Protein AF-A0A1F7FA83-F1 (afdb_monomer)

Secondary structure (DSSP, 8-state):
-EEEEE-HHHHHHTTPPPB-PPPSS--GGGEEEEEEEEETTEEEEEEEETTT--EEEEE--TT--HHHHHHHHHHHHHHHTT--HHHHHHHHHGGGSEEEEE---HHHHHHHHHHHHHHHHHHHHHHHHHS-S-SS-SSSSTTSSSSS--------

Solvent-accessible surface area (backbone atoms only — not comparable to full-atom values): 9514 Å² total; per-residue (Å²): 94,25,41,39,27,25,30,70,68,38,29,59,75,68,74,48,84,62,41,87,70,76,76,75,81,75,55,40,83,46,25,32,38,35,37,69,43,80,54,97,94,40,52,25,41,40,35,30,32,66,61,78,64,50,74,47,81,37,68,68,48,97,90,49,61,58,65,60,52,46,56,52,51,52,52,55,52,44,51,76,68,70,52,56,66,74,60,52,51,61,56,55,59,25,56,80,43,67,47,51,30,58,54,75,54,68,67,59,52,50,50,52,49,53,50,47,61,58,39,52,62,52,47,58,50,44,55,67,70,72,48,78,94,78,87,80,84,91,82,86,67,89,83,75,80,85,80,86,90,79,85,87,80,89,89,134

Structure (mmCIF, N/CA/C/O backbone):
data_AF-A0A1F7FA83-F1
#
_entry.id   AF-A0A1F7FA83-F1
#
loop_
_atom_site.group_PDB
_atom_site.id
_atom_site.type_symbol
_atom_site.label_atom_id
_atom_site.label_alt_id
_atom_site.label_comp_id
_atom_site.label_asym_id
_atom_site.label_entity_id
_atom_site.label_seq_id
_atom_site.pdbx_PDB_ins_code
_atom_site.Cartn_x
_atom_site.Cartn_y
_atom_site.Cartn_z
_atom_site.occupancy
_atom_site.B_iso_or_equiv
_atom_site.auth_seq_id
_atom_site.auth_comp_id
_atom_site.auth_asym_id
_atom_site.auth_atom_id
_atom_site.pdbx_PDB_model_num
ATOM 1 N N . MET A 1 1 ? 7.777 -11.095 -9.406 1.00 81.44 1 MET A N 1
ATOM 2 C CA . MET A 1 1 ? 7.397 -11.203 -7.984 1.00 81.44 1 MET A CA 1
ATOM 3 C C . MET A 1 1 ? 7.496 -9.857 -7.274 1.00 81.44 1 MET A C 1
ATOM 5 O O . MET A 1 1 ? 8.520 -9.186 -7.379 1.00 81.44 1 MET A O 1
ATOM 9 N N . ILE A 1 2 ? 6.449 -9.480 -6.538 1.00 87.31 2 ILE A N 1
ATOM 10 C CA . ILE A 1 2 ? 6.383 -8.285 -5.681 1.00 87.31 2 ILE A CA 1
ATOM 11 C C . ILE A 1 2 ? 6.390 -8.716 -4.212 1.00 87.31 2 ILE A C 1
ATOM 13 O O . ILE A 1 2 ? 5.659 -9.624 -3.819 1.00 87.31 2 ILE A O 1
ATOM 17 N N . ASN A 1 3 ? 7.157 -8.014 -3.377 1.00 89.88 3 ASN A N 1
ATOM 18 C CA . ASN A 1 3 ? 7.162 -8.224 -1.930 1.00 89.88 3 ASN A CA 1
ATOM 19 C C . ASN A 1 3 ? 6.329 -7.146 -1.231 1.00 89.88 3 ASN A C 1
ATOM 21 O O . ASN A 1 3 ? 6.618 -5.953 -1.354 1.00 89.88 3 ASN A O 1
ATOM 25 N N . VAL A 1 4 ? 5.338 -7.553 -0.433 1.00 91.19 4 VAL A N 1
ATOM 26 C CA . VAL A 1 4 ? 4.520 -6.628 0.365 1.00 91.19 4 VAL A CA 1
ATOM 27 C C . VAL A 1 4 ? 4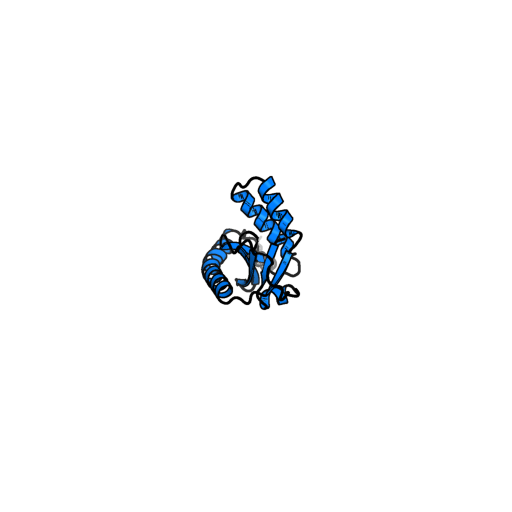.699 -6.922 1.851 1.00 91.19 4 VAL A C 1
ATOM 29 O O . VAL A 1 4 ? 4.282 -7.955 2.373 1.00 91.19 4 VAL A O 1
ATOM 32 N N . PHE A 1 5 ? 5.321 -5.978 2.550 1.00 91.38 5 PHE A N 1
ATOM 33 C CA . PHE A 1 5 ? 5.594 -6.034 3.979 1.00 91.38 5 PHE A CA 1
ATOM 34 C C . PHE A 1 5 ? 4.439 -5.402 4.757 1.00 91.38 5 PHE A C 1
ATOM 36 O O . PHE A 1 5 ? 4.312 -4.180 4.796 1.00 91.38 5 PHE A O 1
ATOM 43 N N . LEU A 1 6 ? 3.610 -6.213 5.409 1.00 91.56 6 LEU A N 1
ATOM 44 C CA . LEU A 1 6 ? 2.423 -5.748 6.129 1.00 91.56 6 LEU A CA 1
ATOM 45 C C . LEU A 1 6 ? 2.663 -5.651 7.636 1.00 91.56 6 LEU A C 1
ATOM 47 O O . LEU A 1 6 ? 3.321 -6.508 8.239 1.00 91.56 6 LEU A O 1
ATOM 51 N N . THR A 1 7 ? 2.067 -4.649 8.285 1.00 90.81 7 THR A N 1
ATOM 52 C CA . THR A 1 7 ? 1.911 -4.695 9.745 1.00 90.81 7 THR A CA 1
ATOM 53 C C . THR A 1 7 ? 0.996 -5.846 10.160 1.00 90.81 7 THR A C 1
ATOM 55 O O . THR A 1 7 ? 0.129 -6.280 9.402 1.00 90.81 7 THR A O 1
ATOM 58 N N . LYS A 1 8 ? 1.148 -6.317 11.408 1.00 89.06 8 LYS A N 1
ATOM 59 C CA . LYS A 1 8 ? 0.274 -7.362 11.969 1.00 89.06 8 LYS A CA 1
ATOM 60 C C . LYS A 1 8 ? -1.206 -6.970 11.863 1.00 89.06 8 LYS A C 1
ATOM 62 O O . LYS A 1 8 ? -2.015 -7.805 11.491 1.00 89.06 8 LYS A O 1
ATOM 67 N N . ALA A 1 9 ? -1.531 -5.707 12.148 1.00 90.12 9 ALA A N 1
ATOM 68 C CA . ALA A 1 9 ? -2.898 -5.200 12.078 1.00 90.12 9 ALA A CA 1
ATOM 69 C C . ALA A 1 9 ? -3.487 -5.312 10.662 1.00 90.12 9 ALA A C 1
ATOM 71 O O . ALA A 1 9 ? -4.574 -5.860 10.509 1.00 90.12 9 ALA A O 1
ATOM 72 N N . LEU A 1 10 ? -2.750 -4.873 9.630 1.00 92.62 10 LEU A N 1
ATOM 73 C CA . LEU A 1 10 ? -3.224 -4.954 8.244 1.00 92.62 10 LEU A CA 1
ATOM 74 C C . LEU A 1 10 ? -3.370 -6.400 7.773 1.00 92.62 10 LEU A C 1
ATOM 76 O O . LEU A 1 10 ? -4.398 -6.756 7.209 1.00 92.62 10 LEU A O 1
ATOM 80 N N . ALA A 1 11 ? -2.382 -7.249 8.055 1.00 91.81 11 ALA A N 1
ATOM 81 C CA . ALA A 1 11 ? -2.459 -8.659 7.693 1.00 91.81 11 ALA A CA 1
ATOM 82 C C . ALA A 1 11 ? -3.659 -9.361 8.346 1.00 91.81 11 ALA A C 1
ATOM 84 O O . ALA A 1 11 ? -4.395 -10.069 7.667 1.00 91.81 11 ALA A O 1
ATOM 85 N N . SER A 1 12 ? -3.896 -9.116 9.640 1.00 91.25 12 SER A N 1
ATOM 86 C CA . SER A 1 12 ? -5.069 -9.646 10.341 1.00 91.25 12 SER A CA 1
ATOM 87 C C . SER A 1 12 ? -6.378 -9.119 9.754 1.00 91.25 12 SER A C 1
ATOM 89 O O . SER A 1 12 ? -7.302 -9.898 9.567 1.00 91.25 12 SER A O 1
ATOM 91 N N . ARG A 1 13 ? -6.460 -7.829 9.404 1.00 91.75 13 ARG A N 1
ATOM 92 C CA . ARG A 1 13 ? -7.667 -7.225 8.817 1.00 91.75 13 ARG A CA 1
ATOM 93 C C . ARG A 1 13 ? -8.021 -7.779 7.435 1.00 91.75 13 ARG A C 1
ATOM 95 O O . ARG A 1 13 ? -9.200 -7.800 7.084 1.00 91.75 13 ARG A O 1
ATOM 102 N N . LEU A 1 14 ? -7.010 -8.205 6.679 1.00 90.69 14 LEU A N 1
ATOM 103 C CA . LEU A 1 14 ? -7.141 -8.842 5.367 1.00 90.69 14 LEU A CA 1
ATOM 104 C C . LEU A 1 14 ? -7.242 -10.376 5.448 1.00 90.69 14 LEU A C 1
ATOM 106 O O . LEU A 1 14 ? -7.314 -11.025 4.411 1.00 90.69 14 LEU A O 1
ATOM 110 N N . ASN A 1 15 ? -7.234 -10.962 6.653 1.00 90.06 15 ASN A N 1
ATOM 111 C CA . ASN A 1 15 ? -7.204 -12.412 6.878 1.00 90.06 15 ASN A CA 1
ATOM 112 C C . ASN A 1 15 ? -6.040 -13.128 6.167 1.00 90.06 15 ASN A C 1
ATOM 114 O O . ASN A 1 15 ? -6.190 -14.235 5.655 1.00 90.06 15 ASN A O 1
ATOM 118 N N . LEU A 1 16 ? -4.860 -12.504 6.146 1.00 88.50 16 LEU A N 1
ATOM 119 C CA . LEU A 1 16 ? -3.678 -13.037 5.471 1.00 88.50 16 LEU A CA 1
ATOM 120 C C . LEU A 1 16 ? -2.691 -13.657 6.457 1.00 88.50 16 LEU A C 1
ATOM 122 O O . LEU A 1 16 ? -2.333 -13.063 7.479 1.00 88.50 16 LEU A O 1
ATOM 126 N N . SER A 1 17 ? -2.160 -14.825 6.098 1.00 83.81 17 SER A N 1
ATOM 127 C CA . SER A 1 17 ? -0.986 -15.389 6.758 1.00 83.81 17 SER A CA 1
ATOM 128 C C . SER A 1 17 ? 0.274 -14.667 6.283 1.00 83.81 17 SER A C 1
ATOM 130 O O . SER A 1 17 ? 0.590 -14.670 5.095 1.00 83.81 17 SER A O 1
ATOM 132 N N . THR A 1 18 ? 1.031 -14.073 7.205 1.00 79.00 18 THR A N 1
ATOM 133 C CA . THR A 1 18 ? 2.331 -13.470 6.878 1.00 79.00 18 THR A CA 1
ATOM 134 C C . THR A 1 18 ? 3.448 -14.494 7.010 1.00 79.00 18 THR A C 1
ATOM 136 O O . THR A 1 18 ? 3.605 -15.088 8.082 1.00 79.00 18 THR A O 1
ATOM 139 N N . GLY A 1 19 ? 4.278 -14.637 5.980 1.00 74.75 19 GLY A N 1
ATOM 140 C CA . GLY A 1 19 ? 5.491 -15.442 6.056 1.00 74.75 19 GLY A CA 1
ATOM 141 C C . GLY A 1 19 ? 6.569 -14.797 6.937 1.00 74.75 19 GLY A C 1
ATOM 142 O O . GLY A 1 19 ? 6.667 -13.572 7.050 1.00 74.75 19 GLY A O 1
ATOM 143 N N . ASN A 1 20 ? 7.416 -15.634 7.545 1.00 64.44 20 ASN A N 1
ATOM 144 C CA . ASN A 1 20 ? 8.686 -15.208 8.153 1.00 64.44 20 ASN A CA 1
ATOM 145 C C . ASN A 1 20 ? 9.858 -15.254 7.153 1.00 64.44 20 ASN A C 1
ATOM 147 O O . ASN A 1 20 ? 11.004 -15.082 7.570 1.00 64.44 20 ASN A O 1
ATOM 151 N N . ALA A 1 21 ? 9.588 -15.529 5.871 1.00 56.03 21 ALA A N 1
ATOM 152 C CA . ALA A 1 21 ? 10.617 -15.694 4.854 1.00 56.03 21 ALA A CA 1
ATOM 153 C C . ALA A 1 21 ? 11.519 -14.453 4.780 1.00 56.03 21 ALA A C 1
ATOM 155 O O . ALA A 1 21 ? 11.048 -13.314 4.844 1.00 56.03 21 ALA A O 1
ATOM 156 N N . ARG A 1 22 ? 12.833 -14.682 4.669 1.00 56.53 22 ARG A N 1
ATOM 157 C CA . ARG A 1 22 ? 13.763 -13.616 4.295 1.00 56.53 22 ARG A CA 1
ATOM 158 C C . ARG A 1 22 ? 13.449 -13.251 2.845 1.00 56.53 22 ARG A C 1
ATOM 160 O O . ARG A 1 22 ? 13.348 -14.171 2.036 1.00 56.53 22 ARG A O 1
ATOM 167 N N . PRO A 1 23 ? 13.275 -11.966 2.508 1.00 54.19 23 PRO A N 1
ATOM 168 C CA . PRO A 1 23 ? 13.113 -11.589 1.116 1.00 54.19 23 PRO A CA 1
ATOM 169 C C . PRO A 1 23 ? 14.356 -12.037 0.338 1.00 54.19 23 PRO A C 1
ATOM 171 O O . PRO A 1 23 ? 15.473 -11.642 0.681 1.00 54.19 23 PRO A O 1
ATOM 174 N N . LEU A 1 24 ? 14.156 -12.895 -0.663 1.00 53.56 24 LEU A N 1
ATOM 175 C CA . LEU A 1 24 ? 15.139 -13.141 -1.714 1.00 53.56 24 LEU A CA 1
ATOM 176 C C . LEU A 1 24 ? 15.360 -11.795 -2.417 1.00 53.56 24 LEU A C 1
ATOM 178 O O . LEU A 1 24 ? 14.383 -11.172 -2.819 1.00 53.56 24 LEU A O 1
ATOM 182 N N . GLU A 1 25 ? 16.607 -11.316 -2.423 1.00 52.84 25 GLU A N 1
ATOM 183 C CA . GLU A 1 25 ? 17.093 -10.095 -3.092 1.00 52.84 25 GLU A CA 1
ATOM 184 C C . GLU A 1 25 ? 16.037 -8.993 -3.318 1.00 52.84 25 GLU A C 1
ATOM 186 O O . GLU A 1 25 ? 15.406 -8.876 -4.367 1.00 52.84 25 GLU A O 1
ATOM 191 N N . ASN A 1 26 ? 15.839 -8.142 -2.308 1.00 64.25 26 ASN A N 1
ATOM 192 C CA . ASN A 1 26 ? 14.883 -7.038 -2.379 1.00 64.25 26 ASN A CA 1
ATOM 193 C C . ASN A 1 26 ? 15.387 -5.928 -3.310 1.00 64.25 26 ASN A C 1
ATOM 195 O O . ASN A 1 26 ? 16.042 -4.985 -2.862 1.00 64.25 26 ASN A O 1
ATOM 199 N N . ASN A 1 27 ? 15.010 -5.966 -4.587 1.00 78.12 27 ASN A N 1
ATOM 200 C CA . ASN A 1 27 ? 14.987 -4.733 -5.360 1.00 78.12 27 ASN A CA 1
ATOM 201 C C . ASN A 1 27 ? 13.898 -3.816 -4.752 1.00 78.12 27 ASN A C 1
ATOM 203 O O . ASN A 1 27 ? 12.713 -4.179 -4.749 1.00 78.12 27 ASN A O 1
ATOM 207 N N . PRO A 1 28 ? 14.263 -2.638 -4.209 1.00 78.69 28 PRO A N 1
ATOM 208 C CA . PRO A 1 28 ? 13.326 -1.777 -3.493 1.00 78.69 28 PRO A CA 1
ATOM 209 C C . PRO A 1 28 ? 12.202 -1.235 -4.391 1.00 78.69 28 PRO A C 1
ATOM 211 O O . PRO A 1 28 ? 11.158 -0.850 -3.869 1.00 78.69 28 PRO A O 1
ATOM 214 N N . MET A 1 29 ? 12.369 -1.255 -5.722 1.00 83.62 29 MET A N 1
ATOM 215 C CA . MET A 1 29 ? 11.315 -0.894 -6.684 1.00 83.62 29 MET A CA 1
ATOM 216 C C . MET A 1 29 ? 10.132 -1.872 -6.667 1.00 83.62 29 MET A C 1
ATOM 218 O O . MET A 1 29 ? 8.989 -1.467 -6.890 1.00 83.62 29 MET A O 1
ATOM 222 N N . TYR A 1 30 ? 10.390 -3.140 -6.343 1.00 88.00 30 TYR A N 1
ATOM 223 C CA . TYR A 1 30 ? 9.393 -4.215 -6.271 1.00 88.00 30 TYR A CA 1
ATOM 224 C C . TYR A 1 30 ? 8.977 -4.532 -4.825 1.00 88.00 30 TYR A C 1
ATOM 226 O O . TYR A 1 30 ? 8.393 -5.578 -4.544 1.00 88.00 30 TYR A O 1
ATOM 234 N N . SER A 1 31 ? 9.285 -3.627 -3.891 1.00 89.44 31 SER A N 1
ATOM 235 C CA . SER A 1 31 ? 9.028 -3.798 -2.463 1.00 89.44 31 SER A CA 1
ATOM 236 C C . SER A 1 31 ? 8.095 -2.714 -1.932 1.00 89.44 31 SER A C 1
ATOM 238 O O . SER A 1 31 ? 8.365 -1.520 -2.064 1.00 89.44 31 SER A O 1
ATOM 240 N N . TRP A 1 32 ? 7.029 -3.132 -1.254 1.00 91.12 32 TRP A N 1
ATOM 241 C CA . TRP A 1 32 ? 5.995 -2.251 -0.715 1.00 91.12 32 TRP A CA 1
ATOM 242 C C . TRP A 1 32 ? 5.793 -2.474 0.779 1.00 91.12 32 TRP A C 1
ATOM 244 O O . TRP A 1 32 ? 5.943 -3.583 1.279 1.00 91.12 32 TRP A O 1
ATOM 254 N N . MET A 1 33 ? 5.448 -1.424 1.514 1.00 90.25 33 MET A N 1
ATOM 255 C CA . MET A 1 33 ? 5.092 -1.490 2.933 1.00 90.25 33 MET A CA 1
ATOM 256 C C . MET A 1 33 ? 3.615 -1.161 3.096 1.00 90.25 33 MET A C 1
ATOM 258 O O . MET A 1 33 ? 3.184 -0.116 2.624 1.00 90.25 33 MET A O 1
ATOM 262 N N . GLY A 1 34 ? 2.857 -2.020 3.772 1.00 91.19 34 GLY A N 1
ATOM 263 C CA . GLY A 1 34 ? 1.430 -1.839 4.024 1.00 91.19 34 GLY A CA 1
ATOM 264 C C . GLY A 1 34 ? 1.120 -1.543 5.492 1.00 91.19 34 GLY A C 1
ATOM 265 O O . GLY A 1 34 ? 1.620 -2.223 6.397 1.00 91.19 34 GLY A O 1
ATOM 266 N 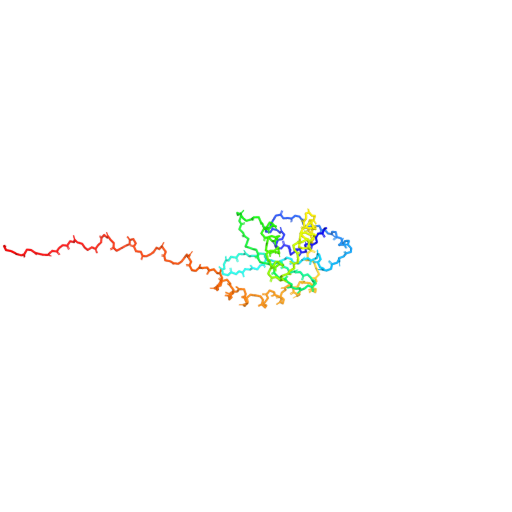N . HIS A 1 35 ? 0.244 -0.570 5.734 1.00 91.12 35 HIS A N 1
ATOM 267 C CA . HIS A 1 35 ? -0.244 -0.196 7.062 1.00 91.12 35 HIS A CA 1
ATOM 268 C C . HIS A 1 35 ? -1.738 0.151 7.052 1.00 91.12 35 HIS A C 1
ATOM 270 O O . HIS A 1 35 ? -2.245 0.625 6.041 1.00 91.12 35 HIS A O 1
ATOM 276 N N . ILE A 1 36 ? -2.438 -0.055 8.175 1.00 90.00 36 ILE A N 1
ATOM 277 C CA . ILE A 1 36 ? -3.806 0.461 8.348 1.00 90.00 36 ILE A CA 1
ATOM 278 C C . ILE A 1 36 ? -3.722 1.910 8.798 1.00 90.00 36 ILE A C 1
ATOM 280 O O . ILE A 1 36 ? -3.047 2.213 9.780 1.00 90.00 36 ILE A O 1
ATOM 284 N N . ILE A 1 37 ? -4.464 2.787 8.134 1.00 86.81 37 ILE A N 1
ATOM 285 C CA . ILE A 1 37 ? -4.673 4.160 8.575 1.00 86.81 37 ILE A CA 1
ATOM 286 C C . ILE A 1 37 ? -6.173 4.399 8.805 1.00 86.81 37 ILE A C 1
ATOM 288 O O . ILE A 1 37 ? -6.976 4.164 7.903 1.00 86.81 37 ILE A O 1
ATOM 292 N N . PRO A 1 38 ? -6.581 4.860 10.000 1.00 84.44 38 PRO A N 1
ATOM 293 C CA . PRO A 1 38 ? -7.940 5.333 10.218 1.00 84.44 38 PRO A CA 1
ATOM 294 C C . PRO A 1 38 ? -8.070 6.781 9.727 1.00 84.44 38 PRO A C 1
ATOM 296 O O . PRO A 1 38 ? -7.238 7.634 10.069 1.00 84.44 38 PRO A O 1
ATOM 299 N N . LEU A 1 39 ? -9.112 7.056 8.945 1.00 80.31 39 LEU A N 1
ATOM 300 C CA . LEU A 1 39 ? -9.473 8.370 8.411 1.00 80.31 39 LEU A CA 1
ATOM 301 C C . LEU A 1 39 ? -10.996 8.539 8.479 1.00 80.31 39 LEU A C 1
ATOM 303 O O . LEU A 1 39 ? -11.723 7.701 7.960 1.00 80.31 39 LEU A O 1
ATOM 307 N N . GLU A 1 40 ? -11.469 9.609 9.125 1.00 79.56 40 GLU A N 1
ATOM 308 C CA . GLU A 1 40 ? -12.903 9.969 9.204 1.00 79.56 40 GLU A CA 1
ATOM 309 C C . GLU A 1 40 ? -13.825 8.807 9.639 1.00 79.56 40 GLU A C 1
ATOM 311 O O . GLU A 1 40 ? -14.914 8.611 9.113 1.00 79.56 40 GLU A O 1
ATOM 316 N N . GLY A 1 41 ? -13.372 8.003 10.609 1.00 81.88 41 GLY A N 1
ATOM 317 C CA . GLY A 1 41 ? -14.129 6.852 11.122 1.00 81.88 41 GLY A CA 1
ATOM 318 C C . GLY A 1 41 ? -14.099 5.609 10.225 1.00 81.88 41 GLY A C 1
ATOM 319 O O . GLY A 1 41 ? -14.739 4.614 10.549 1.00 81.88 41 GLY A O 1
ATOM 320 N N . GLN A 1 42 ? -13.341 5.638 9.128 1.00 86.69 42 GLN A N 1
ATOM 321 C CA . GLN A 1 42 ? -13.158 4.523 8.202 1.00 86.69 42 GLN A CA 1
ATOM 322 C C . GLN A 1 42 ? -11.701 4.047 8.184 1.00 86.69 42 GLN A C 1
ATOM 324 O O . GLN A 1 42 ? -10.768 4.810 8.441 1.00 86.69 42 GLN A O 1
ATOM 329 N N . GLU A 1 43 ? -11.499 2.766 7.880 1.00 89.69 43 GLU A N 1
ATOM 330 C CA . GLU A 1 43 ? -10.171 2.165 7.758 1.00 89.69 43 GLU A CA 1
ATOM 331 C C . GLU A 1 43 ? -9.716 2.115 6.297 1.00 89.69 43 GLU A C 1
ATOM 333 O O . GLU A 1 43 ? -10.475 1.760 5.393 1.00 89.69 43 GLU A O 1
ATOM 338 N N . TYR A 1 44 ? -8.440 2.418 6.077 1.00 89.94 44 TYR A N 1
ATOM 339 C CA . TYR A 1 44 ? -7.792 2.340 4.774 1.00 89.94 44 TYR A CA 1
ATOM 340 C C . TYR A 1 44 ? -6.471 1.580 4.893 1.00 89.94 44 TYR A C 1
ATOM 342 O O . TYR A 1 44 ? -5.776 1.667 5.906 1.00 89.94 44 TYR A O 1
ATOM 350 N N . ALA A 1 45 ? -6.096 0.862 3.842 1.00 91.25 45 ALA A N 1
ATOM 351 C CA . ALA A 1 45 ? -4.761 0.331 3.647 1.00 91.25 45 ALA A CA 1
ATOM 352 C C . ALA A 1 45 ? -3.911 1.367 2.909 1.00 91.25 45 ALA A C 1
ATOM 354 O O . ALA A 1 45 ? -4.226 1.762 1.789 1.00 91.25 45 ALA A O 1
ATOM 355 N N . LEU A 1 46 ? -2.822 1.791 3.541 1.00 89.75 46 LEU A N 1
ATOM 356 C CA . LEU A 1 46 ? -1.779 2.607 2.939 1.00 89.75 46 LEU A CA 1
ATOM 357 C C . LEU A 1 46 ? -0.632 1.695 2.515 1.00 89.75 46 LEU A C 1
ATOM 359 O O . LEU A 1 46 ? -0.007 1.061 3.367 1.00 89.75 46 LEU A O 1
ATOM 363 N N . PHE A 1 47 ? -0.330 1.678 1.223 1.00 90.50 47 PHE A N 1
ATOM 364 C CA . PHE A 1 47 ? 0.822 0.992 0.654 1.00 90.50 47 PHE A CA 1
ATOM 365 C C . PHE A 1 47 ? 1.865 2.012 0.206 1.00 90.50 47 PHE A C 1
ATOM 367 O O . PHE A 1 47 ? 1.534 2.983 -0.468 1.00 90.50 47 PHE A O 1
ATOM 374 N N . ILE A 1 48 ? 3.125 1.801 0.577 1.00 87.12 48 ILE A N 1
ATOM 375 C CA . ILE A 1 48 ? 4.235 2.720 0.305 1.00 87.12 48 ILE A CA 1
ATOM 376 C C . ILE A 1 48 ? 5.349 1.955 -0.400 1.00 87.12 48 ILE A C 1
ATOM 378 O O . ILE A 1 48 ? 5.887 0.997 0.162 1.00 87.12 48 ILE A O 1
ATOM 382 N N . ASN A 1 49 ? 5.731 2.389 -1.596 1.00 87.81 49 ASN A N 1
ATOM 383 C CA . ASN A 1 49 ? 6.875 1.825 -2.302 1.00 87.81 49 ASN A CA 1
ATOM 384 C C . ASN A 1 49 ? 8.184 2.174 -1.570 1.00 87.81 49 ASN A C 1
ATOM 386 O O . ASN A 1 49 ? 8.394 3.318 -1.158 1.00 87.81 49 ASN A O 1
ATOM 390 N N . GLN A 1 50 ? 9.080 1.202 -1.386 1.00 84.50 50 GLN A N 1
ATOM 391 C CA . GLN A 1 50 ? 10.299 1.411 -0.597 1.00 84.50 50 GLN A CA 1
ATOM 392 C C . GLN A 1 50 ? 11.347 2.285 -1.295 1.00 84.50 50 GLN A C 1
ATOM 394 O O . GLN A 1 50 ? 12.096 2.980 -0.596 1.00 84.50 50 GLN A O 1
ATOM 399 N N . ALA A 1 51 ? 11.405 2.247 -2.630 1.00 83.81 51 ALA A N 1
ATOM 400 C CA . ALA A 1 51 ? 12.350 3.032 -3.414 1.00 83.81 51 ALA A CA 1
ATOM 401 C C . ALA A 1 51 ? 11.896 4.487 -3.564 1.00 83.81 51 ALA A C 1
ATOM 403 O O . ALA A 1 51 ? 12.655 5.400 -3.248 1.00 83.81 51 ALA A O 1
ATOM 404 N N . SER A 1 52 ? 10.660 4.705 -4.014 1.00 80.56 52 SER A N 1
ATOM 405 C CA . SER A 1 52 ? 10.175 6.037 -4.401 1.00 80.56 52 SER A CA 1
ATOM 406 C C . SER A 1 52 ? 9.350 6.750 -3.331 1.00 80.56 52 SER A C 1
ATOM 408 O O . SER A 1 52 ? 9.038 7.926 -3.496 1.00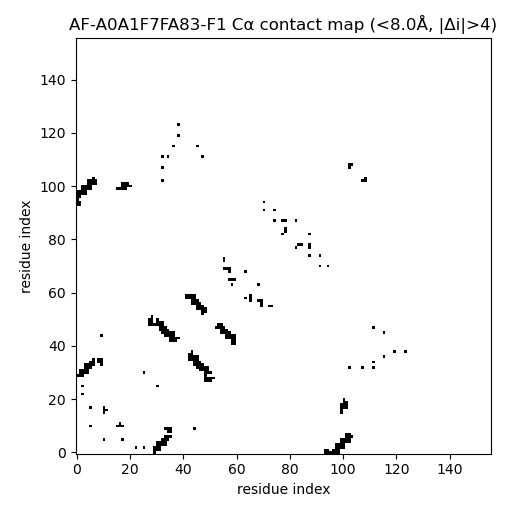 80.56 52 SER A O 1
ATOM 410 N N . LEU A 1 53 ? 8.966 6.061 -2.247 1.00 76.31 53 LEU A N 1
ATOM 411 C CA . LEU A 1 53 ? 7.964 6.525 -1.272 1.00 76.31 53 LEU A CA 1
ATOM 412 C C . LEU A 1 53 ? 6.592 6.829 -1.884 1.00 76.31 53 LEU A C 1
ATOM 414 O O . LEU A 1 53 ? 5.745 7.433 -1.228 1.00 76.31 53 LEU A O 1
ATOM 418 N N . PHE A 1 54 ? 6.363 6.389 -3.117 1.00 82.31 54 PHE A N 1
ATOM 419 C CA . PHE A 1 54 ? 5.084 6.501 -3.783 1.00 82.31 54 PHE A CA 1
ATOM 420 C C . PHE A 1 54 ? 3.999 5.769 -2.982 1.00 82.31 54 PHE A C 1
ATOM 422 O O . PHE A 1 54 ? 4.226 4.656 -2.499 1.00 82.31 54 PHE A O 1
ATOM 429 N N . THR A 1 55 ? 2.838 6.407 -2.812 1.00 84.69 55 THR A N 1
ATOM 430 C CA . THR A 1 55 ? 1.788 5.943 -1.899 1.00 84.69 55 THR A CA 1
ATOM 431 C C . THR A 1 55 ? 0.497 5.607 -2.621 1.00 84.69 55 THR A C 1
ATOM 433 O O . THR A 1 55 ? 0.001 6.412 -3.405 1.00 84.69 55 THR A O 1
ATOM 436 N N . VAL A 1 56 ? -0.091 4.469 -2.271 1.00 87.94 56 VAL A N 1
ATOM 437 C CA . VAL A 1 56 ? -1.402 4.016 -2.743 1.00 87.94 56 VAL A CA 1
ATOM 438 C C . VAL A 1 56 ? -2.309 3.809 -1.538 1.00 87.94 56 VAL A C 1
ATOM 440 O O . VAL A 1 56 ? -1.861 3.290 -0.514 1.00 87.94 56 VAL A O 1
ATOM 443 N N . ILE A 1 57 ? -3.570 4.233 -1.638 1.00 86.94 57 ILE A N 1
ATOM 444 C CA . ILE A 1 57 ? -4.521 4.184 -0.524 1.00 86.94 57 ILE A CA 1
ATOM 445 C C . ILE A 1 57 ? -5.771 3.462 -0.984 1.00 86.94 57 ILE A C 1
ATOM 447 O O . ILE A 1 57 ? -6.482 3.919 -1.875 1.00 86.94 57 ILE A O 1
ATOM 451 N N . VAL A 1 58 ? -6.060 2.344 -0.337 1.00 89.94 58 VAL A N 1
ATOM 452 C CA . VAL A 1 58 ? -7.202 1.499 -0.666 1.00 89.94 58 VAL A CA 1
ATOM 453 C C . VAL A 1 58 ? -8.138 1.455 0.527 1.00 89.94 58 VAL A C 1
ATOM 455 O O . VAL A 1 58 ? -7.708 1.239 1.656 1.00 89.94 58 VAL A O 1
ATOM 458 N N . LYS A 1 59 ? -9.429 1.672 0.294 1.00 89.06 59 LYS A N 1
ATOM 459 C CA . LYS A 1 59 ? -10.443 1.583 1.345 1.00 89.06 59 LYS A CA 1
ATOM 460 C C . LYS A 1 59 ? -10.619 0.129 1.7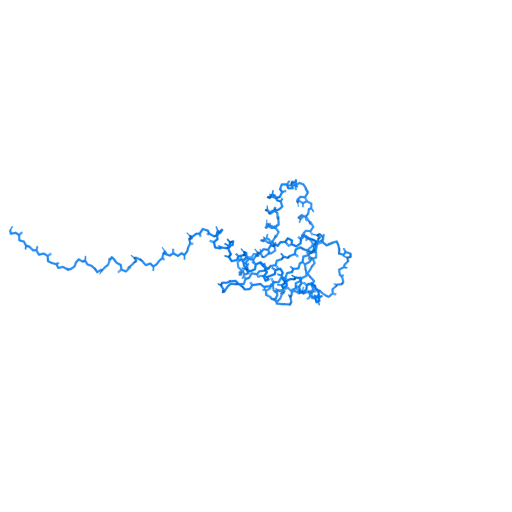95 1.00 89.06 59 LYS A C 1
ATOM 462 O O . LYS A 1 59 ? -10.661 -0.767 0.957 1.00 89.06 59 LYS A O 1
ATOM 467 N N . LEU A 1 60 ? -10.715 -0.112 3.105 1.00 90.31 60 LEU A N 1
ATOM 468 C CA . LEU A 1 60 ? -10.887 -1.457 3.666 1.00 90.31 60 LEU A CA 1
ATOM 469 C C . LEU A 1 60 ? -12.367 -1.759 3.922 1.00 90.31 60 LEU A C 1
ATOM 471 O O . LEU A 1 60 ? -12.849 -1.664 5.051 1.00 90.31 60 LEU A O 1
ATOM 475 N N . GLU A 1 61 ? -13.077 -2.171 2.873 1.00 90.44 61 GLU A N 1
ATOM 476 C CA . GLU A 1 61 ? -14.479 -2.605 2.939 1.00 90.44 61 GLU A CA 1
ATOM 477 C C . GLU A 1 61 ? -14.637 -4.070 2.512 1.00 90.44 61 GLU A C 1
ATOM 479 O O . GLU A 1 61 ? -13.874 -4.534 1.667 1.00 90.44 61 GLU A O 1
ATOM 484 N N . PRO A 1 62 ? -15.624 -4.813 3.052 1.00 85.25 62 PRO A N 1
ATOM 485 C CA . PRO A 1 62 ? -15.834 -6.221 2.696 1.00 85.25 62 PRO A CA 1
ATOM 486 C C . PRO A 1 62 ? -16.101 -6.476 1.206 1.00 85.25 62 PRO A C 1
ATOM 488 O O . PRO A 1 62 ? -15.821 -7.563 0.718 1.00 85.25 62 PRO A O 1
ATOM 491 N N . SER A 1 63 ? -16.657 -5.495 0.493 1.00 86.38 63 SER A N 1
ATOM 492 C CA . SER A 1 63 ? -16.985 -5.575 -0.936 1.00 86.38 63 SER A CA 1
ATOM 493 C C . SER A 1 63 ? -15.804 -5.275 -1.863 1.00 86.38 63 SER A C 1
ATOM 495 O O . SER A 1 63 ? -15.938 -5.427 -3.075 1.00 86.38 63 SER A O 1
ATOM 497 N N . ILE A 1 64 ? -14.670 -4.817 -1.325 1.00 86.31 64 ILE A N 1
ATOM 498 C CA . ILE A 1 64 ? -13.525 -4.365 -2.116 1.00 86.31 64 ILE A CA 1
ATOM 499 C C . ILE A 1 64 ? -12.440 -5.438 -2.103 1.00 86.31 64 ILE A C 1
ATOM 501 O O . ILE A 1 64 ? -11.891 -5.774 -1.053 1.00 86.31 64 ILE A O 1
ATOM 505 N N . ASP A 1 65 ? -12.060 -5.909 -3.292 1.00 90.75 65 ASP A N 1
ATOM 506 C CA . ASP A 1 65 ? -10.804 -6.633 -3.466 1.00 90.75 65 ASP A CA 1
ATOM 507 C C . ASP A 1 65 ? -9.636 -5.644 -3.362 1.00 90.75 65 ASP A C 1
ATOM 509 O O . ASP A 1 65 ? -9.352 -4.855 -4.269 1.00 90.75 65 ASP A O 1
ATOM 513 N N . VAL A 1 66 ? -8.966 -5.681 -2.213 1.00 90.31 66 VAL A N 1
ATOM 514 C CA . VAL A 1 66 ? -7.883 -4.757 -1.876 1.00 90.31 66 VAL A CA 1
ATOM 515 C C . VAL A 1 66 ? -6.698 -4.898 -2.826 1.00 90.31 66 VAL A C 1
ATOM 517 O O . VAL A 1 66 ? -6.073 -3.889 -3.153 1.00 90.31 66 VAL A O 1
ATOM 520 N N . TRP A 1 67 ? -6.389 -6.110 -3.291 1.00 90.50 67 TRP A N 1
ATOM 521 C CA . TRP A 1 67 ? -5.241 -6.347 -4.166 1.00 90.50 67 TRP A CA 1
ATOM 522 C C . TRP A 1 67 ? -5.510 -5.857 -5.576 1.00 90.50 67 TRP A C 1
ATOM 524 O O . TRP A 1 67 ? -4.655 -5.192 -6.165 1.00 90.50 67 TRP A O 1
ATOM 534 N N . GLN A 1 68 ? -6.721 -6.089 -6.078 1.00 90.44 68 GLN A N 1
ATOM 535 C CA . GLN A 1 68 ? -7.114 -5.570 -7.380 1.00 90.44 68 GLN A CA 1
ATOM 536 C C . GLN A 1 68 ? -7.199 -4.039 -7.375 1.00 90.44 68 GLN A C 1
ATOM 538 O O . GLN A 1 68 ? -6.680 -3.385 -8.283 1.00 90.44 68 GLN A O 1
ATOM 543 N N . ALA A 1 69 ? -7.774 -3.445 -6.325 1.00 90.00 69 ALA A N 1
ATOM 544 C CA . ALA A 1 69 ? -7.811 -1.993 -6.162 1.00 90.00 69 ALA A CA 1
ATOM 545 C C . ALA A 1 69 ? -6.398 -1.390 -6.046 1.00 90.00 69 ALA A C 1
ATOM 547 O O . ALA A 1 69 ? -6.114 -0.348 -6.638 1.00 90.00 69 ALA A O 1
ATOM 548 N N . PHE A 1 70 ? -5.495 -2.064 -5.332 1.00 90.94 70 PHE A N 1
ATOM 549 C CA . PHE A 1 70 ? -4.091 -1.679 -5.215 1.00 90.94 70 PHE A CA 1
ATOM 550 C C . PHE A 1 70 ? -3.368 -1.710 -6.573 1.00 90.94 70 PHE A C 1
ATOM 552 O O . PHE A 1 70 ? -2.787 -0.697 -6.966 1.00 90.94 70 PHE A O 1
ATOM 559 N N . LYS A 1 71 ? -3.458 -2.820 -7.325 1.00 90.75 71 LYS A N 1
ATOM 560 C CA . LYS A 1 71 ? -2.854 -2.973 -8.665 1.00 90.75 71 LYS A CA 1
ATOM 561 C C . LYS A 1 71 ? -3.405 -1.929 -9.646 1.00 90.75 71 LYS A C 1
ATOM 563 O O . LYS A 1 71 ? -2.637 -1.277 -10.351 1.00 90.75 71 LYS A O 1
ATOM 568 N N . SER A 1 72 ? -4.721 -1.703 -9.633 1.00 89.00 72 SER A N 1
ATOM 569 C CA . SER A 1 72 ? -5.391 -0.718 -10.491 1.00 89.00 72 SER A CA 1
ATOM 570 C C . SER A 1 72 ? -4.952 0.725 -10.204 1.00 89.00 72 SER A C 1
ATOM 572 O O . SER A 1 72 ? -4.667 1.478 -11.137 1.00 89.00 72 SER A O 1
ATOM 574 N N . GLN A 1 73 ? -4.819 1.116 -8.931 1.00 88.31 73 GLN A N 1
ATOM 575 C CA . GLN A 1 73 ? -4.327 2.454 -8.587 1.00 88.31 73 GLN A CA 1
ATOM 576 C C . GLN A 1 73 ? -2.864 2.664 -8.990 1.00 88.31 73 GLN A C 1
ATOM 578 O O . GLN A 1 73 ? -2.511 3.758 -9.428 1.00 88.31 73 GLN A O 1
ATOM 583 N N . ILE A 1 74 ? -2.009 1.641 -8.873 1.00 87.62 74 ILE A N 1
ATOM 584 C CA . ILE A 1 74 ? -0.631 1.712 -9.382 1.00 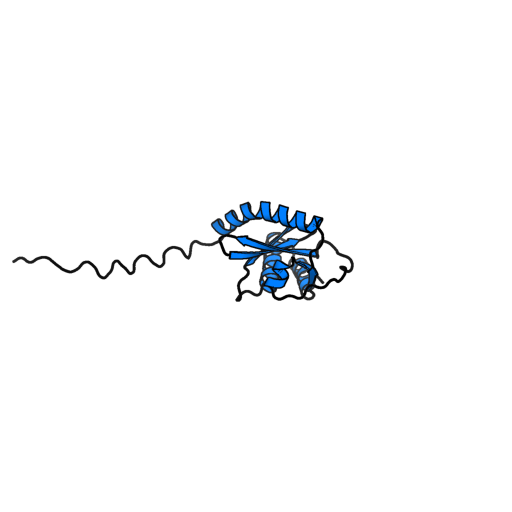87.62 74 ILE A CA 1
ATOM 585 C C . ILE A 1 74 ? -0.650 1.975 -10.886 1.00 87.62 74 ILE A C 1
ATOM 587 O O . ILE A 1 74 ? -0.028 2.937 -11.330 1.00 87.62 74 ILE A O 1
ATOM 591 N N . ALA A 1 75 ? -1.390 1.164 -11.647 1.00 87.12 75 ALA A N 1
ATOM 592 C CA . ALA A 1 75 ? -1.497 1.303 -13.096 1.00 87.12 75 ALA A CA 1
ATOM 593 C C . ALA A 1 75 ? -1.929 2.721 -13.491 1.00 87.12 75 ALA A C 1
ATOM 595 O O . ALA A 1 75 ? -1.225 3.404 -14.232 1.00 87.12 75 ALA A O 1
ATOM 596 N N . SER A 1 76 ? -3.043 3.192 -12.916 1.00 84.25 76 SER A N 1
ATOM 597 C CA . SER A 1 76 ? -3.575 4.534 -13.158 1.00 84.25 76 SER A CA 1
ATOM 598 C C . SER A 1 76 ? -2.520 5.606 -12.897 1.00 84.25 76 SER A C 1
ATOM 600 O O . SER A 1 76 ? -2.249 6.439 -13.758 1.00 84.25 76 SER A O 1
ATOM 602 N N . ASN A 1 77 ? -1.850 5.563 -11.749 1.00 82.50 77 ASN A N 1
ATOM 603 C CA . ASN A 1 77 ? -0.868 6.582 -11.401 1.00 82.50 77 ASN A CA 1
ATOM 604 C C . ASN A 1 77 ? 0.382 6.546 -12.294 1.00 82.50 77 ASN A C 1
ATOM 606 O O . ASN A 1 77 ? 0.890 7.605 -12.652 1.00 82.50 77 ASN A O 1
ATOM 610 N N . LEU A 1 78 ? 0.865 5.365 -12.696 1.00 84.56 78 LEU A N 1
ATOM 611 C CA . LEU A 1 78 ? 1.989 5.262 -13.632 1.00 84.56 78 LEU A CA 1
ATOM 612 C C . LEU A 1 78 ? 1.621 5.809 -15.021 1.00 84.56 78 LEU A C 1
ATOM 614 O O . LEU A 1 78 ? 2.446 6.479 -15.641 1.00 84.56 78 LEU A O 1
ATOM 618 N N . HIS A 1 79 ? 0.376 5.620 -15.472 1.00 82.88 79 HIS A N 1
ATOM 619 C CA . HIS A 1 79 ? -0.122 6.257 -16.696 1.00 82.88 79 HIS A CA 1
ATOM 620 C C . HIS A 1 79 ? -0.138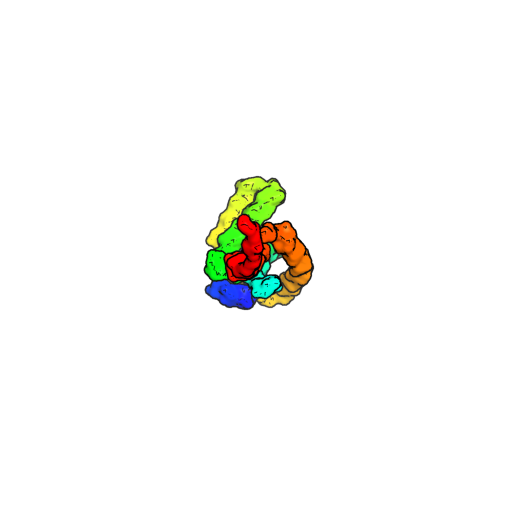 7.789 -16.593 1.00 82.88 79 HIS A C 1
ATOM 622 O O . HIS A 1 79 ? 0.267 8.465 -17.537 1.00 82.88 79 HIS A O 1
ATOM 628 N N . HIS A 1 80 ? -0.538 8.350 -15.446 1.00 81.50 80 HIS A N 1
ATOM 629 C CA . HIS A 1 80 ? -0.498 9.803 -15.215 1.00 81.50 80 HIS A CA 1
ATOM 630 C C . HIS A 1 80 ? 0.930 10.367 -15.199 1.00 81.50 80 HIS A C 1
ATOM 632 O O . HIS A 1 80 ? 1.124 11.549 -15.465 1.00 81.50 80 HIS A O 1
ATOM 638 N N . LEU A 1 81 ? 1.934 9.531 -14.916 1.00 79.06 81 LEU A N 1
ATOM 639 C CA . LEU A 1 81 ? 3.351 9.890 -15.015 1.00 79.06 81 LEU A CA 1
ATOM 640 C C . LEU A 1 81 ? 3.910 9.754 -16.442 1.00 79.06 81 LEU A C 1
ATOM 642 O O . LEU A 1 81 ? 5.116 9.890 -16.629 1.00 79.06 81 LEU A O 1
ATOM 646 N N . HIS A 1 82 ? 3.054 9.498 -17.438 1.00 86.69 82 HIS A N 1
ATOM 647 C CA . HIS A 1 82 ? 3.416 9.352 -18.851 1.00 86.69 82 HIS A CA 1
ATOM 648 C C . HIS A 1 82 ? 4.453 8.249 -19.123 1.00 86.69 82 HIS A C 1
ATOM 650 O O . HIS A 1 82 ? 5.232 8.338 -20.070 1.00 86.69 82 HIS A O 1
ATOM 656 N N . LEU A 1 83 ? 4.455 7.194 -18.304 1.00 82.88 83 LEU A N 1
ATOM 657 C CA . LEU A 1 83 ? 5.222 5.985 -18.590 1.00 82.88 83 LEU A CA 1
ATOM 658 C C . LEU A 1 83 ? 4.585 5.218 -19.753 1.00 82.88 83 LEU A C 1
ATOM 660 O O . LEU A 1 83 ? 3.361 5.166 -19.893 1.00 82.88 83 LEU A O 1
ATOM 664 N N . GLU A 1 84 ? 5.424 4.599 -20.579 1.00 88.31 84 GLU A N 1
ATOM 665 C CA . GLU A 1 84 ? 4.958 3.810 -21.716 1.00 88.31 84 GLU A CA 1
ATOM 666 C C . GLU A 1 84 ? 4.186 2.570 -21.244 1.00 88.31 84 GLU A C 1
ATOM 668 O O . GLU A 1 84 ? 4.617 1.869 -20.323 1.00 88.31 84 GLU A O 1
ATOM 673 N N . ALA A 1 85 ? 3.065 2.267 -21.906 1.00 87.69 85 ALA A N 1
ATOM 674 C CA . ALA A 1 85 ? 2.205 1.137 -21.550 1.00 87.69 85 ALA A CA 1
ATOM 675 C C . ALA A 1 85 ? 2.961 -0.205 -21.428 1.00 87.69 85 ALA A C 1
ATOM 677 O O . ALA A 1 85 ? 2.774 -0.867 -20.408 1.00 87.69 85 ALA A O 1
ATOM 678 N N . PRO A 1 86 ? 3.901 -0.570 -22.328 1.00 91.25 86 PRO A N 1
ATOM 679 C CA . PRO A 1 86 ? 4.650 -1.825 -22.196 1.00 91.25 86 PRO A CA 1
ATOM 680 C C . PRO A 1 86 ? 5.517 -1.905 -20.929 1.00 91.25 86 PRO A C 1
ATOM 682 O O . PRO A 1 86 ? 5.759 -2.990 -20.400 1.00 91.25 86 PRO A O 1
ATOM 685 N N . ILE A 1 87 ? 6.004 -0.763 -20.428 1.00 88.19 87 ILE A N 1
ATOM 686 C CA . ILE A 1 87 ? 6.786 -0.699 -19.183 1.00 88.19 87 ILE A CA 1
ATOM 687 C C . ILE A 1 87 ? 5.862 -0.914 -17.984 1.00 88.19 87 ILE A C 1
ATOM 689 O O . ILE A 1 87 ? 6.210 -1.652 -17.059 1.00 88.19 87 ILE A O 1
ATOM 693 N N . ILE A 1 88 ? 4.686 -0.281 -18.008 1.00 86.44 88 ILE A N 1
ATOM 694 C CA . ILE A 1 88 ? 3.667 -0.419 -16.965 1.00 86.44 88 ILE A CA 1
ATOM 695 C C . ILE A 1 88 ? 3.187 -1.869 -16.901 1.00 86.44 88 ILE A C 1
ATOM 697 O O . ILE A 1 88 ? 3.212 -2.455 -15.825 1.00 86.44 88 ILE A O 1
ATOM 701 N N . GLU A 1 89 ? 2.819 -2.464 -18.033 1.00 90.25 89 GLU A N 1
ATOM 702 C CA . GLU A 1 89 ? 2.376 -3.860 -18.126 1.00 90.25 89 GLU A CA 1
ATOM 703 C C . GLU A 1 89 ? 3.426 -4.812 -17.550 1.00 90.25 89 GLU A C 1
ATOM 705 O O . GLU A 1 89 ? 3.133 -5.533 -16.601 1.00 90.25 89 GLU A O 1
ATOM 710 N N . ARG A 1 90 ? 4.690 -4.699 -17.983 1.00 89.31 90 ARG A N 1
ATOM 711 C CA . ARG A 1 90 ? 5.787 -5.520 -17.443 1.00 89.31 90 ARG A CA 1
ATOM 712 C C . ARG A 1 90 ? 5.959 -5.362 -15.927 1.00 89.31 90 ARG A C 1
ATOM 714 O O . ARG A 1 90 ? 6.293 -6.322 -15.229 1.00 89.31 90 ARG A O 1
ATOM 721 N N . TYR A 1 91 ? 5.773 -4.152 -15.400 1.00 87.69 91 TYR A N 1
ATOM 722 C CA . TYR A 1 91 ? 5.810 -3.922 -13.956 1.00 87.69 91 TYR A CA 1
ATOM 723 C C . TYR A 1 91 ? 4.621 -4.587 -13.250 1.00 87.69 91 TYR A C 1
ATOM 725 O O . TYR A 1 91 ? 4.796 -5.213 -12.204 1.00 87.69 91 TYR A O 1
ATOM 733 N N . LEU A 1 92 ? 3.423 -4.478 -13.822 1.00 88.62 92 LEU A N 1
ATOM 734 C CA . LEU A 1 92 ? 2.192 -5.041 -13.27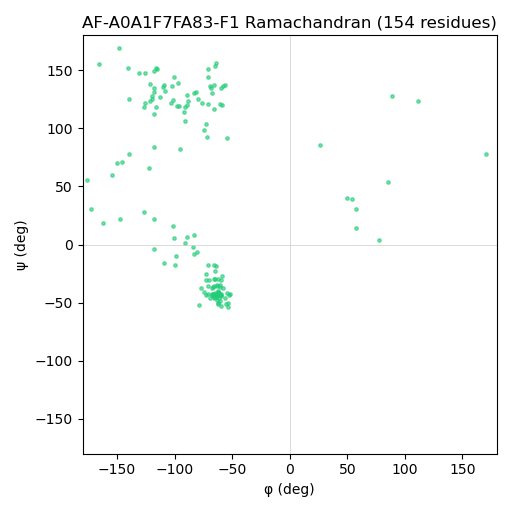4 1.00 88.62 92 LEU A CA 1
ATOM 735 C C . LEU A 1 92 ? 2.148 -6.572 -13.351 1.00 88.62 92 LEU A C 1
ATOM 737 O O . LEU A 1 92 ? 1.588 -7.179 -12.441 1.00 88.62 92 LEU A O 1
ATOM 741 N N . ASP A 1 93 ? 2.785 -7.198 -14.339 1.00 88.25 93 ASP A N 1
ATOM 742 C CA . ASP A 1 93 ? 2.935 -8.660 -14.426 1.00 88.25 93 ASP A CA 1
ATOM 743 C C . ASP A 1 93 ? 3.682 -9.217 -13.205 1.00 88.25 93 ASP A C 1
ATOM 745 O O . ASP A 1 93 ? 3.402 -10.305 -12.707 1.00 88.25 93 ASP A O 1
ATOM 749 N N . SER A 1 94 ? 4.591 -8.429 -12.618 1.00 84.06 94 SER A N 1
ATOM 750 C CA . SER A 1 94 ? 5.300 -8.839 -11.401 1.00 84.06 94 SER A CA 1
ATOM 751 C C . SER A 1 94 ? 4.383 -8.988 -10.179 1.00 84.06 94 SER A C 1
ATOM 753 O O . SER A 1 94 ? 4.807 -9.629 -9.211 1.00 84.06 94 SER A O 1
ATOM 755 N N . PHE A 1 95 ? 3.170 -8.417 -10.210 1.00 83.06 95 PHE A N 1
ATOM 756 C CA . PHE A 1 95 ? 2.152 -8.538 -9.158 1.00 83.06 95 PHE A CA 1
ATOM 757 C C . PHE A 1 95 ? 1.356 -9.839 -9.230 1.00 83.06 95 PHE A C 1
ATOM 759 O O . PHE A 1 95 ? 0.589 -10.096 -8.312 1.00 83.06 95 PHE A O 1
ATOM 766 N N . ASP A 1 96 ? 1.522 -10.671 -10.255 1.00 80.69 96 ASP A N 1
ATOM 767 C CA . ASP A 1 96 ? 0.837 -11.971 -10.290 1.00 80.69 96 ASP A CA 1
ATOM 768 C C . ASP A 1 96 ? 1.439 -12.948 -9.261 1.00 80.69 96 ASP A C 1
ATOM 770 O O . ASP A 1 96 ? 0.796 -13.893 -8.811 1.00 80.69 96 ASP A O 1
ATOM 774 N N . GLU A 1 97 ? 2.647 -12.641 -8.787 1.00 82.94 97 GLU A N 1
ATOM 775 C CA . GLU A 1 97 ? 3.329 -13.331 -7.700 1.00 82.94 97 GLU A CA 1
ATOM 776 C C . GLU A 1 97 ? 3.566 -12.355 -6.533 1.00 82.94 97 GLU A C 1
ATOM 778 O O . GLU A 1 97 ? 4.636 -11.743 -6.420 1.00 82.94 97 GLU A O 1
ATOM 783 N N . ILE A 1 98 ? 2.561 -12.170 -5.666 1.00 86.69 98 ILE A N 1
ATOM 784 C CA . ILE A 1 98 ? 2.688 -11.349 -4.449 1.00 86.69 98 ILE A CA 1
ATOM 785 C C . ILE A 1 98 ? 3.139 -12.211 -3.271 1.00 86.69 98 ILE A C 1
ATOM 787 O O . ILE A 1 98 ? 2.409 -13.081 -2.798 1.00 86.69 98 ILE A O 1
ATOM 791 N N . THR A 1 99 ? 4.303 -11.890 -2.710 1.00 88.81 99 THR A N 1
ATOM 792 C CA . THR A 1 99 ? 4.766 -12.478 -1.450 1.00 88.81 99 THR A CA 1
ATOM 793 C C . THR A 1 99 ? 4.426 -11.561 -0.277 1.00 88.81 99 THR A C 1
ATOM 795 O O . THR A 1 99 ? 4.903 -10.425 -0.183 1.00 88.81 99 THR A O 1
ATOM 798 N N . ILE A 1 100 ? 3.622 -12.072 0.660 1.00 89.69 100 ILE A N 1
ATOM 799 C CA . ILE A 1 100 ? 3.206 -11.345 1.865 1.00 89.69 100 ILE A CA 1
ATOM 800 C C . ILE A 1 100 ? 4.169 -11.617 3.022 1.00 89.69 100 ILE A C 1
ATOM 802 O O . ILE A 1 100 ? 4.247 -12.721 3.571 1.00 89.69 100 ILE A O 1
ATOM 806 N N . LEU A 1 101 ? 4.872 -10.569 3.441 1.00 89.69 101 LEU A N 1
ATOM 807 C CA . LEU A 1 101 ? 5.895 -10.619 4.479 1.00 89.69 101 LEU A CA 1
ATOM 808 C C . LEU A 1 101 ? 5.477 -9.797 5.695 1.00 89.69 101 LEU A C 1
ATOM 810 O O . LEU A 1 101 ? 4.763 -8.800 5.599 1.00 89.69 101 LEU A O 1
ATOM 814 N N . LYS A 1 102 ? 5.952 -10.192 6.877 1.00 86.88 102 LYS A N 1
ATOM 815 C CA . LYS A 1 102 ? 5.707 -9.418 8.097 1.00 86.88 102 LYS A CA 1
ATOM 816 C C . LYS A 1 102 ? 6.657 -8.223 8.191 1.00 86.88 102 LYS A C 1
ATOM 818 O O . LYS A 1 102 ? 7.875 -8.391 8.238 1.00 86.88 102 LYS A O 1
ATOM 823 N N . LEU A 1 103 ? 6.105 -7.022 8.350 1.00 83.44 103 LEU A N 1
ATOM 824 C CA . LEU A 1 103 ? 6.873 -5.814 8.645 1.00 83.44 103 LEU A CA 1
ATOM 825 C C . LEU A 1 103 ? 7.335 -5.828 10.115 1.00 83.44 103 LEU A C 1
ATOM 827 O O . LEU A 1 103 ? 6.561 -5.526 11.025 1.00 83.44 103 LEU A O 1
ATOM 831 N N . LYS A 1 104 ? 8.593 -6.224 10.358 1.00 77.50 104 LYS A N 1
ATOM 832 C CA . LYS A 1 104 ? 9.237 -6.225 11.694 1.00 77.50 104 LYS A CA 1
ATOM 833 C C . LYS A 1 104 ? 10.323 -5.157 11.857 1.00 77.50 104 LYS A C 1
ATOM 835 O O . LYS A 1 104 ? 10.743 -4.887 12.980 1.00 77.50 104 LYS A O 1
ATOM 840 N N . ASP A 1 105 ? 10.803 -4.585 10.757 1.00 74.25 105 ASP A N 1
ATOM 841 C CA . ASP A 1 105 ? 11.914 -3.637 10.774 1.00 74.25 105 ASP A CA 1
ATOM 842 C C . ASP A 1 105 ? 11.478 -2.294 11.387 1.00 74.25 105 ASP A C 1
ATOM 844 O O . ASP A 1 105 ? 10.560 -1.631 10.897 1.00 74.25 105 ASP A O 1
ATOM 848 N N . LYS A 1 106 ? 12.154 -1.889 12.471 1.00 75.56 106 LYS A N 1
ATOM 849 C CA . LYS A 1 106 ? 11.857 -0.650 13.208 1.00 75.56 106 LYS A CA 1
ATOM 850 C C . LYS A 1 106 ? 12.079 0.610 12.362 1.00 75.56 106 LYS A C 1
ATOM 852 O O . LYS A 1 106 ? 11.329 1.571 12.521 1.00 75.56 106 LYS A O 1
ATOM 857 N N . LYS A 1 107 ? 13.072 0.624 11.464 1.00 72.06 107 LYS A N 1
ATOM 858 C CA . LYS A 1 107 ? 13.344 1.754 10.560 1.00 72.06 107 LYS A CA 1
ATOM 859 C C . LYS A 1 107 ? 12.254 1.864 9.499 1.00 72.06 107 LYS A C 1
ATOM 861 O O . LYS A 1 107 ? 11.781 2.966 9.230 1.00 72.06 107 LYS A O 1
ATOM 866 N N . LEU A 1 108 ? 11.816 0.738 8.934 1.00 69.19 108 LEU A N 1
ATOM 867 C CA . LEU A 1 108 ? 10.709 0.730 7.974 1.00 69.19 108 LEU A CA 1
ATOM 868 C C . LEU A 1 108 ? 9.389 1.158 8.633 1.00 69.19 108 LEU A C 1
ATOM 870 O O . LEU A 1 108 ? 8.678 1.990 8.077 1.00 69.19 108 LEU A O 1
ATOM 874 N N . LEU A 1 109 ? 9.106 0.691 9.853 1.00 73.50 109 LEU A N 1
ATOM 875 C CA . LEU A 1 109 ? 7.959 1.160 10.642 1.00 73.50 109 LEU A CA 1
ATOM 876 C C . LEU A 1 109 ? 8.023 2.669 10.922 1.00 73.50 109 LEU A C 1
ATOM 878 O O . LEU A 1 109 ? 7.019 3.362 10.775 1.00 73.50 109 LEU A O 1
ATOM 882 N N . ALA A 1 110 ? 9.197 3.203 11.269 1.00 74.56 110 ALA A N 1
ATOM 883 C CA . ALA A 1 110 ? 9.372 4.643 11.451 1.00 74.56 110 ALA A CA 1
ATOM 884 C C . ALA A 1 110 ? 9.096 5.423 10.152 1.00 74.56 110 ALA A C 1
ATOM 88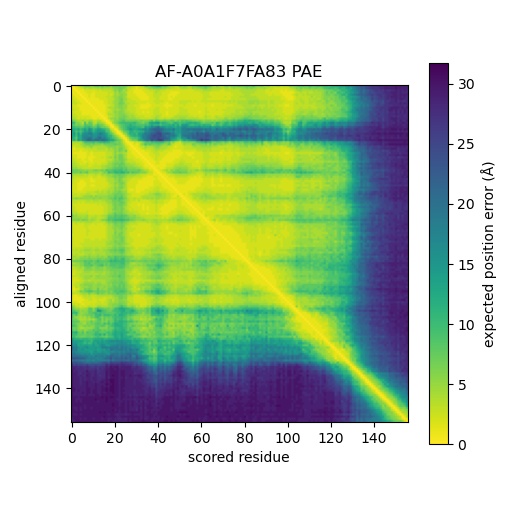6 O O . ALA A 1 110 ? 8.405 6.441 10.192 1.00 74.56 110 ALA A O 1
ATOM 887 N N . ARG A 1 111 ? 9.556 4.929 8.991 1.00 69.56 111 ARG A N 1
ATOM 888 C CA . ARG A 1 111 ? 9.252 5.536 7.680 1.00 69.56 111 ARG A CA 1
ATOM 889 C C . ARG A 1 111 ? 7.754 5.522 7.388 1.00 69.56 111 ARG A C 1
ATOM 891 O O . ARG A 1 111 ? 7.216 6.559 7.014 1.00 69.56 111 ARG A O 1
ATOM 898 N N . VAL A 1 112 ? 7.079 4.395 7.615 1.00 73.12 112 VAL A N 1
ATOM 899 C CA . VAL A 1 112 ? 5.617 4.284 7.481 1.00 73.12 112 VAL A CA 1
ATOM 900 C C . VAL A 1 112 ? 4.916 5.315 8.362 1.00 73.12 112 VAL A C 1
ATOM 902 O O . VAL A 1 112 ? 4.030 6.013 7.877 1.00 73.12 112 VAL A O 1
ATOM 905 N N . ASN A 1 113 ? 5.332 5.472 9.620 1.00 72.62 113 ASN A N 1
ATOM 906 C CA . ASN A 1 113 ? 4.732 6.439 10.539 1.00 72.62 113 ASN A CA 1
ATOM 907 C C . ASN A 1 113 ? 4.944 7.888 10.079 1.00 72.62 113 ASN A C 1
ATOM 909 O O . ASN A 1 113 ? 4.001 8.676 10.102 1.00 72.62 113 ASN A O 1
ATOM 913 N N . VAL A 1 114 ? 6.149 8.236 9.616 1.00 75.25 114 VAL A N 1
ATOM 914 C CA . VAL A 1 114 ? 6.454 9.579 9.091 1.00 75.25 114 VAL A CA 1
ATOM 915 C C . VAL A 1 114 ? 5.626 9.879 7.843 1.00 75.25 114 VAL A C 1
ATOM 917 O O . VAL A 1 114 ? 5.021 10.948 7.750 1.00 75.25 114 VAL A O 1
ATOM 920 N N . VAL A 1 115 ? 5.574 8.942 6.893 1.00 70.31 115 VAL A N 1
ATOM 921 C CA . VAL A 1 115 ? 4.778 9.096 5.669 1.00 70.31 115 VAL A CA 1
ATOM 922 C C . VAL A 1 115 ? 3.298 9.171 6.017 1.00 70.31 115 VAL A C 1
ATOM 924 O O . VAL A 1 115 ? 2.628 10.067 5.532 1.00 70.31 115 VAL A O 1
ATOM 927 N N . THR A 1 116 ? 2.800 8.330 6.921 1.00 69.31 116 THR A N 1
ATOM 928 C CA . THR A 1 116 ? 1.406 8.366 7.386 1.00 69.31 116 THR A CA 1
ATOM 929 C C . THR A 1 116 ? 1.062 9.700 8.043 1.00 69.31 116 THR A C 1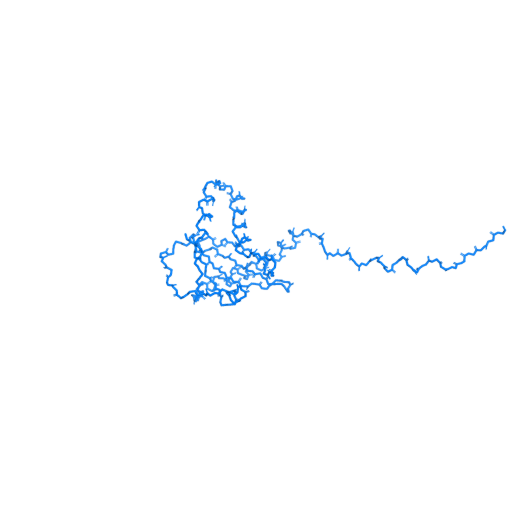
ATOM 931 O O . THR A 1 116 ? 0.009 10.260 7.759 1.00 69.31 116 THR A O 1
ATOM 934 N N . ALA A 1 117 ? 1.932 10.244 8.897 1.00 71.38 117 ALA A N 1
ATOM 935 C CA . ALA A 1 117 ? 1.700 11.528 9.556 1.00 71.38 117 ALA A CA 1
ATOM 936 C C . ALA A 1 117 ? 1.622 12.683 8.545 1.00 71.38 117 ALA A C 1
ATOM 938 O O . ALA A 1 117 ? 0.703 13.498 8.614 1.00 71.38 117 ALA A O 1
ATOM 939 N N . LYS A 1 118 ? 2.535 12.716 7.565 1.00 68.94 118 LYS A N 1
ATOM 940 C CA . LYS A 1 118 ? 2.510 13.700 6.470 1.00 68.94 118 LYS A CA 1
ATOM 941 C C . LYS A 1 118 ? 1.301 13.504 5.557 1.00 68.94 118 LYS A C 1
ATOM 943 O O . LYS A 1 118 ? 0.636 14.466 5.183 1.00 68.94 118 LYS A O 1
ATOM 948 N N . ALA A 1 119 ? 1.004 12.253 5.225 1.00 62.44 119 ALA A N 1
ATOM 949 C CA . ALA A 1 119 ? -0.056 11.900 4.308 1.00 62.44 119 ALA A CA 1
ATOM 950 C C . ALA A 1 119 ? -1.429 12.144 4.933 1.00 62.44 119 ALA A C 1
ATOM 952 O O . ALA A 1 119 ? -2.287 12.631 4.228 1.00 62.44 119 ALA A O 1
ATOM 953 N N . LYS A 1 120 ? -1.664 11.942 6.236 1.00 64.50 120 LYS A N 1
ATOM 954 C CA . LYS A 1 120 ? -2.965 12.250 6.866 1.00 64.50 120 LYS A CA 1
ATOM 955 C C . LYS A 1 120 ? -3.439 13.681 6.588 1.00 64.50 120 LYS A C 1
ATOM 957 O O . LYS A 1 120 ? -4.600 13.867 6.242 1.00 64.50 120 LYS A O 1
ATOM 962 N N . GLY A 1 121 ? -2.549 14.673 6.669 1.00 61.59 121 GLY A N 1
ATOM 963 C CA . GLY A 1 121 ? -2.889 16.065 6.346 1.00 61.59 121 GLY A CA 1
ATOM 964 C C . GLY A 1 121 ? -3.274 16.262 4.874 1.00 61.59 121 GLY A C 1
ATOM 965 O O . GLY A 1 121 ? -4.289 16.887 4.572 1.00 61.59 121 GLY A O 1
ATOM 966 N N . SER A 1 122 ? -2.500 15.680 3.955 1.00 59.66 122 SER A N 1
ATOM 967 C CA . SER A 1 122 ? -2.731 15.799 2.509 1.00 59.66 122 SER A CA 1
ATOM 968 C C . SER A 1 122 ? -3.881 14.921 2.000 1.00 59.66 122 SER A C 1
ATOM 970 O O . SER A 1 122 ? -4.646 15.360 1.153 1.00 59.66 122 SER A O 1
ATOM 972 N N . ILE A 1 123 ? -4.050 13.713 2.537 1.00 60.50 123 ILE A N 1
ATOM 973 C CA . ILE A 1 123 ? -5.105 12.749 2.204 1.00 60.50 123 ILE A CA 1
ATOM 974 C C . ILE A 1 123 ? -6.457 13.285 2.659 1.00 60.50 123 ILE A C 1
ATOM 976 O O . ILE A 1 123 ? -7.399 13.225 1.886 1.00 60.50 123 ILE A O 1
ATOM 980 N N . LEU A 1 124 ? -6.568 13.862 3.862 1.00 59.16 124 LEU A N 1
ATOM 981 C CA . LEU A 1 124 ? -7.814 14.515 4.286 1.00 59.16 124 LEU A CA 1
ATOM 982 C C . LEU A 1 124 ? -8.187 15.671 3.353 1.00 59.16 124 LEU A C 1
ATOM 984 O O . LEU A 1 124 ? -9.363 15.888 3.084 1.00 59.16 124 LEU A O 1
ATOM 988 N N . LYS A 1 125 ? -7.197 16.400 2.828 1.00 54.91 125 LYS A N 1
ATOM 989 C CA . LYS A 1 125 ? -7.430 17.457 1.839 1.00 54.91 125 LYS A CA 1
ATOM 990 C C . LYS A 1 125 ? -7.880 16.874 0.495 1.00 54.91 125 LYS A C 1
ATOM 992 O O . LYS A 1 125 ? -8.870 17.348 -0.043 1.00 54.91 125 LYS A O 1
ATOM 997 N N . ILE A 1 126 ? -7.215 15.822 0.009 1.00 52.50 126 ILE A N 1
ATOM 998 C CA . ILE A 1 126 ? -7.530 15.132 -1.253 1.00 52.50 126 ILE A CA 1
ATOM 999 C C . ILE A 1 126 ? -8.899 14.444 -1.190 1.00 52.50 126 ILE A C 1
ATOM 1001 O O . ILE A 1 126 ? -9.693 14.613 -2.104 1.00 52.50 126 ILE A O 1
ATOM 1005 N N . LEU A 1 127 ? -9.231 13.718 -0.122 1.00 50.31 127 LEU A N 1
ATOM 1006 C CA . LEU A 1 127 ? -10.547 13.090 0.044 1.00 50.31 127 LEU A CA 1
ATOM 1007 C C . LEU A 1 127 ? -11.669 14.137 0.048 1.00 50.31 127 LEU A C 1
ATOM 1009 O O . LEU A 1 127 ? -12.707 13.916 -0.563 1.00 50.31 127 LEU A O 1
ATOM 1013 N N . LYS A 1 128 ? -11.430 15.314 0.639 1.00 48.66 128 LYS A N 1
ATOM 1014 C CA . LYS A 1 128 ? -12.381 16.438 0.622 1.00 48.66 128 LYS A CA 1
ATOM 1015 C C . LYS A 1 128 ? -12.494 17.145 -0.730 1.00 48.66 128 LYS A C 1
ATOM 1017 O O . LYS A 1 128 ? -13.524 17.752 -0.990 1.00 48.66 128 LYS A O 1
ATOM 1022 N N . THR A 1 129 ? -11.463 17.098 -1.576 1.00 41.75 129 THR A N 1
ATOM 1023 C CA . THR A 1 129 ? -11.464 17.751 -2.900 1.00 41.75 129 THR A CA 1
ATOM 1024 C C . THR A 1 129 ? -11.770 16.810 -4.065 1.00 41.75 129 THR A C 1
ATOM 1026 O O . THR A 1 129 ? -12.090 17.292 -5.144 1.00 41.75 129 THR A O 1
ATOM 1029 N N . THR A 1 130 ? -11.648 15.492 -3.879 1.00 37.97 130 THR A N 1
ATOM 1030 C CA . THR A 1 130 ? -11.703 14.484 -4.963 1.00 37.97 130 THR A CA 1
ATOM 1031 C C . THR A 1 130 ? -12.872 13.504 -4.813 1.00 37.97 130 THR A C 1
ATOM 1033 O O . THR A 1 130 ? -13.098 12.684 -5.697 1.00 37.97 130 THR A O 1
ATOM 1036 N N . LEU A 1 131 ? -13.654 13.596 -3.733 1.00 36.94 131 LEU A N 1
ATOM 1037 C CA . LEU A 1 131 ? -15.001 13.030 -3.693 1.00 36.94 131 LEU A CA 1
ATOM 1038 C C . LEU A 1 131 ? -15.971 14.094 -4.226 1.00 36.94 131 LEU A C 1
ATOM 1040 O O . LEU A 1 131 ? -16.001 15.194 -3.665 1.00 36.94 131 LEU A O 1
ATOM 1044 N N . PRO A 1 132 ? -16.776 13.827 -5.272 1.00 32.97 132 PRO A N 1
ATOM 1045 C CA . PRO A 1 132 ? -17.916 14.687 -5.528 1.00 32.97 132 PRO A CA 1
ATOM 1046 C C . PRO A 1 132 ? -18.790 14.678 -4.274 1.00 32.97 132 PRO A C 1
ATOM 1048 O O . PRO A 1 132 ? -19.033 13.634 -3.664 1.00 32.97 132 PRO A O 1
ATOM 1051 N N . MET A 1 133 ? -19.250 15.864 -3.886 1.00 32.91 133 MET A N 1
ATOM 1052 C CA . MET A 1 133 ? -20.382 16.019 -2.986 1.00 32.91 133 MET A CA 1
ATOM 1053 C C . MET A 1 133 ? -21.572 15.243 -3.559 1.00 32.91 133 MET A C 1
ATOM 1055 O O . MET A 1 133 ? -22.339 15.757 -4.364 1.00 32.91 133 MET A O 1
ATOM 1059 N N . SER A 1 134 ? -21.727 13.990 -3.164 1.00 37.28 134 SER A N 1
ATOM 1060 C CA . SER A 1 134 ? -22.962 13.247 -3.362 1.00 37.28 134 SER A CA 1
ATOM 1061 C C . SER A 1 134 ? -23.088 12.235 -2.238 1.00 37.28 134 SER A C 1
ATOM 1063 O O . SER A 1 134 ? -22.859 11.061 -2.463 1.00 37.28 134 SER A O 1
ATOM 1065 N N . PHE A 1 135 ? -23.337 12.702 -1.012 1.00 33.78 135 PHE A N 1
ATOM 1066 C CA . PHE A 1 135 ? -24.056 11.964 0.047 1.00 33.78 135 PHE A CA 1
ATOM 1067 C C . PHE A 1 135 ? -24.326 12.847 1.285 1.00 33.78 135 PHE A C 1
ATOM 1069 O O . PHE A 1 135 ? -24.426 12.361 2.407 1.00 33.78 135 PHE A O 1
ATOM 1076 N N . ALA A 1 136 ? -24.493 14.156 1.093 1.00 30.58 136 ALA A N 1
ATOM 1077 C CA . ALA A 1 136 ? -25.127 15.024 2.076 1.00 30.58 136 ALA A CA 1
ATOM 1078 C C . ALA A 1 136 ? -26.332 15.667 1.387 1.00 30.58 136 ALA A C 1
ATOM 1080 O O . ALA A 1 136 ? -26.181 16.264 0.330 1.00 30.58 136 ALA A O 1
ATOM 1081 N N . GLU A 1 137 ? -27.511 15.485 1.981 1.00 33.44 137 GLU A N 1
ATOM 1082 C CA . GLU A 1 137 ? -28.818 16.003 1.545 1.00 33.44 137 GLU A CA 1
ATOM 1083 C C . GLU A 1 137 ? -29.590 15.176 0.503 1.00 33.44 137 GLU A C 1
ATOM 1085 O O . GLU A 1 137 ? -30.150 15.667 -0.470 1.00 33.44 137 GLU A O 1
ATOM 1090 N N . THR A 1 138 ? -29.795 13.895 0.799 1.00 32.38 138 THR A N 1
ATOM 1091 C CA . THR A 1 138 ? -31.096 13.272 0.505 1.00 32.38 138 THR A CA 1
ATOM 1092 C C . THR A 1 138 ? -31.666 12.716 1.795 1.00 32.38 138 THR A C 1
ATOM 1094 O O . THR A 1 138 ? -31.726 11.508 1.966 1.00 32.38 138 THR A O 1
ATOM 1097 N N . GLN A 1 139 ? -32.002 13.606 2.738 1.00 35.78 139 GLN A N 1
ATOM 1098 C CA . GLN A 1 139 ? -33.006 13.368 3.787 1.00 35.78 139 GLN A CA 1
ATOM 1099 C C . GLN A 1 139 ? -33.244 14.606 4.676 1.00 35.78 139 GLN A C 1
ATOM 1101 O O . GLN A 1 139 ? -33.180 14.524 5.891 1.00 35.78 139 GLN A O 1
ATOM 1106 N N . VAL A 1 140 ? -33.596 15.757 4.093 1.00 34.66 140 VAL A N 1
ATOM 1107 C CA . VAL A 1 140 ? -34.470 16.733 4.779 1.00 34.66 140 VAL A CA 1
ATOM 1108 C C . VAL A 1 140 ? -35.353 17.424 3.738 1.00 34.66 140 VAL A C 1
ATOM 1110 O O . VAL A 1 140 ? -35.144 18.580 3.409 1.00 34.66 140 VAL A O 1
ATOM 1113 N N . ASN A 1 141 ? -36.326 16.708 3.164 1.00 34.84 141 ASN A N 1
ATOM 1114 C CA . ASN A 1 141 ? -37.535 17.351 2.615 1.00 34.84 141 ASN A CA 1
ATOM 1115 C C . ASN A 1 141 ? -38.728 16.404 2.386 1.00 34.84 141 ASN A C 1
ATOM 1117 O O . ASN A 1 141 ? -39.688 16.771 1.718 1.00 34.84 141 ASN A O 1
ATOM 1121 N N . SER A 1 142 ? -38.758 15.225 3.013 1.00 38.66 142 SER A N 1
ATOM 1122 C CA . SER A 1 142 ? -39.990 14.424 3.120 1.00 38.66 142 SER A CA 1
ATOM 1123 C C . SER A 1 142 ? -40.886 14.838 4.301 1.00 38.66 142 SER A C 1
ATOM 1125 O O . SER A 1 142 ? -41.991 14.328 4.439 1.00 38.66 142 SER A O 1
ATOM 1127 N N . ALA A 1 143 ? -40.477 15.819 5.120 1.00 40.53 143 ALA A N 1
ATOM 1128 C CA . ALA A 1 143 ? -41.269 16.321 6.252 1.00 40.53 143 ALA A CA 1
ATOM 1129 C C . ALA A 1 143 ? -42.025 17.643 5.983 1.00 40.53 143 ALA A C 1
ATOM 1131 O O . ALA A 1 143 ? -42.648 18.184 6.895 1.00 40.53 143 ALA A O 1
ATOM 1132 N N . LYS A 1 144 ? -42.013 18.173 4.749 1.00 41.12 144 LYS A N 1
ATOM 1133 C CA . LYS A 1 144 ? -42.709 19.428 4.383 1.00 41.12 144 LYS A CA 1
ATOM 1134 C C . LYS A 1 144 ? -43.803 19.280 3.319 1.00 41.12 144 LYS A C 1
ATOM 1136 O O . LYS A 1 144 ? -44.194 20.269 2.714 1.00 41.12 144 LYS A O 1
ATOM 1141 N N . TYR A 1 145 ? -44.358 18.079 3.138 1.00 36.44 145 TYR A N 1
ATOM 1142 C CA . TYR A 1 145 ? -45.499 17.874 2.231 1.00 36.44 145 TYR A CA 1
ATOM 1143 C C . TYR A 1 145 ? -46.709 17.176 2.865 1.00 36.44 145 TYR A C 1
ATOM 1145 O O . TYR A 1 145 ? -47.476 16.526 2.170 1.00 36.44 145 TYR A O 1
ATOM 1153 N N . ASN A 1 146 ? -46.908 17.313 4.184 1.00 42.19 146 ASN A N 1
ATOM 1154 C CA . ASN A 1 146 ? -48.178 16.923 4.824 1.00 42.19 146 ASN A CA 1
ATOM 1155 C C . ASN A 1 146 ? -48.592 17.782 6.034 1.00 42.19 146 ASN A C 1
ATOM 1157 O O . ASN A 1 146 ? -49.408 17.378 6.860 1.00 42.19 146 ASN A O 1
ATOM 1161 N N . ARG A 1 147 ? -48.075 19.010 6.136 1.00 45.47 147 ARG A N 1
ATOM 1162 C CA . ARG A 1 147 ? -48.581 20.022 7.076 1.00 45.47 147 ARG A CA 1
ATOM 1163 C C . ARG A 1 147 ? -48.609 21.388 6.405 1.00 45.47 147 ARG A C 1
ATOM 1165 O O . ARG A 1 147 ? -47.700 22.173 6.614 1.00 45.47 147 ARG A O 1
ATOM 1172 N N . SER A 1 148 ? -49.612 21.631 5.564 1.00 43.72 148 SER A N 1
ATOM 1173 C CA . SER A 1 148 ? -50.289 22.935 5.424 1.00 43.72 148 SER A CA 1
ATOM 1174 C C . SER A 1 148 ? -51.219 22.912 4.205 1.00 43.72 148 SER A C 1
ATOM 1176 O O . SER A 1 148 ? -50.853 23.401 3.147 1.00 43.72 148 SER A O 1
ATOM 1178 N N . LYS A 1 149 ? -52.397 22.289 4.342 1.00 42.94 149 LYS A N 1
ATOM 1179 C CA . LYS A 1 149 ? -53.658 22.710 3.691 1.00 42.94 149 LYS A CA 1
ATOM 1180 C C . LYS A 1 149 ? -54.836 22.204 4.536 1.00 42.94 149 LYS A C 1
ATOM 1182 O O . LYS A 1 149 ? -55.648 21.396 4.107 1.00 42.94 149 LYS A O 1
ATOM 1187 N N . LYS A 1 150 ? -54.880 22.654 5.791 1.00 43.19 150 LYS A N 1
ATOM 1188 C CA . LYS A 1 150 ? -56.122 22.789 6.559 1.00 43.19 150 LYS A CA 1
ATOM 1189 C C . LYS A 1 150 ? -56.283 24.280 6.837 1.00 43.19 150 LYS A C 1
ATOM 1191 O O . LYS A 1 150 ? -55.437 24.836 7.527 1.00 43.19 150 LYS A O 1
ATOM 1196 N N . GLY A 1 151 ? -57.371 24.856 6.333 1.00 39.25 151 GLY A N 1
ATOM 1197 C CA . GLY A 1 151 ? -58.006 26.032 6.923 1.00 39.25 151 GLY A CA 1
ATOM 1198 C C . GLY A 1 151 ? -57.925 27.334 6.127 1.00 39.25 151 GLY A C 1
ATOM 1199 O O . GLY A 1 151 ? -56.830 27.839 5.907 1.00 39.25 151 GLY A O 1
ATOM 1200 N N . CYS A 1 152 ? -59.127 27.861 5.857 1.00 36.41 152 CYS A N 1
ATOM 1201 C CA . CYS A 1 152 ? -59.511 29.269 5.679 1.00 36.41 152 CYS A CA 1
ATOM 1202 C C . CYS A 1 152 ? -59.414 29.862 4.261 1.00 36.41 152 CYS A C 1
ATOM 1204 O O . CYS A 1 152 ? -58.363 29.793 3.639 1.00 36.41 152 CYS A O 1
ATOM 1206 N N . ASP A 1 153 ? -60.433 30.498 3.670 1.00 38.25 153 ASP A N 1
ATOM 1207 C CA . ASP A 1 153 ? -61.835 30.790 4.030 1.00 38.25 153 ASP A CA 1
ATOM 1208 C C . ASP A 1 153 ? -62.581 31.248 2.746 1.00 38.25 153 ASP A C 1
ATOM 1210 O O . ASP A 1 153 ? -61.949 31.749 1.814 1.00 38.25 153 ASP A O 1
ATOM 1214 N N . CYS A 1 154 ? -63.912 31.080 2.697 1.00 39.41 154 CYS A N 1
ATOM 1215 C CA . CYS A 1 154 ? -64.833 31.701 1.716 1.00 39.41 154 CYS A CA 1
ATOM 1216 C C . CYS A 1 154 ? -64.871 33.238 1.885 1.00 39.41 154 CYS A C 1
ATOM 1218 O O . CYS A 1 154 ? -64.628 33.705 3.000 1.00 39.41 154 CYS A O 1
ATOM 1220 N N . PRO A 1 155 ? -65.181 34.049 0.848 1.00 45.25 155 PRO A N 1
ATOM 1221 C CA . PRO A 1 155 ? -66.572 34.437 0.490 1.00 45.25 155 PRO A CA 1
ATOM 1222 C C . PRO A 1 155 ? -66.733 34.665 -1.045 1.00 45.25 155 PRO A C 1
ATOM 1224 O O . PRO A 1 155 ? -65.738 34.684 -1.758 1.00 45.25 155 PRO A O 1
ATOM 1227 N N . THR A 1 156 ? -67.882 34.817 -1.711 1.00 43.59 156 THR A N 1
ATOM 1228 C CA . THR A 1 156 ? -69.286 35.165 -1.420 1.00 43.59 156 THR A CA 1
ATOM 1229 C C . THR A 1 156 ? -70.117 34.611 -2.578 1.00 43.59 156 THR A C 1
ATOM 1231 O O . THR A 1 156 ? -69.560 34.571 -3.701 1.00 43.59 156 THR A O 1
#

Radius of gyration: 23.23 Å; Cα contacts (8 Å, |Δi|>4): 175; chains: 1; bounding box: 86×51×35 Å

InterPro domains:
  IPR053864 Domain of unknown function DUF6933 [PF22016] (5-154)

Mean predicted aligned error: 12.12 Å

Nearest PDB structures (foldseek):
  6put-assembly1_A-2  TM=4.786E-01  e=7.800E-02  Saccharolobus solfataricus P2
  8fnh-assembly1_G  TM=4.693E-01  e=1.069E-01  Homo sapiens
  6puw-assembly1_A-2  TM=4.712E-01  e=2.141E-01  Saccharolobus solfataricus P2
  6vdk-assembly1_C  TM=4.103E-01  e=2.010E-01  Human immunodeficiency virus 1
  5zwa-assembly1_B  TM=3.839E-01  e=3.229E+00  Salmonella enterica

Foldseek 3Di:
DAEEAEEPVVCVLVVHDADQDDDDDDPLQRYKYWDWDDDPNFIWIWIARRPPRDIDIGGSDPPDPRLVSRLVRQLVVVVVVVDDPVVSVVSSVSSVDYHGHHDPDPVVVVVVVVSSVVVNVVVNVCVVVVDPPDDPDPPDDVPPPPPDDDDDDDDD

Organism: NCBI:txid1817890

Sequence (156 aa):
MINVFLTKALASRLNLSTGNARPLENNPMYSWMGHIIPLEGQEYALFINQASLFTVIVKLEPSIDVWQAFKSQIASNLHHLHLEAPIIERYLDSFDEITILKLKDKKLLARVNVVTAKAKGSILKILKTTLPMSFAETQVNSAKYNRSKKGCDCPT

pLDDT: mean 73.63, std 19.47, range [30.58, 92.62]